Protein AF-U1NGB1-F1 (afdb_monomer_lite)

Structure (mmCIF, N/CA/C/O backbone):
data_AF-U1NGB1-F1
#
_entry.id   AF-U1NGB1-F1
#
loop_
_atom_site.group_PDB
_atom_site.id
_atom_site.type_symbol
_atom_site.label_atom_id
_atom_site.label_alt_id
_atom_site.label_comp_id
_atom_site.label_asym_id
_atom_site.label_entity_id
_atom_site.label_seq_id
_atom_site.pdbx_PDB_ins_code
_atom_site.Cartn_x
_atom_site.Cartn_y
_atom_site.Cartn_z
_atom_site.occupancy
_atom_site.B_iso_or_equiv
_atom_site.auth_seq_id
_atom_site.auth_comp_id
_atom_site.auth_asym_id
_atom_site.auth_atom_id
_atom_site.pdbx_PDB_model_num
ATOM 1 N N . MET A 1 1 ? 29.574 7.967 -11.515 1.00 38.31 1 MET A N 1
ATOM 2 C CA . MET A 1 1 ? 28.919 9.036 -10.738 1.00 38.31 1 MET A CA 1
ATOM 3 C C . MET A 1 1 ? 27.459 8.635 -10.589 1.00 38.31 1 MET A C 1
ATOM 5 O O . MET A 1 1 ? 26.659 8.988 -11.444 1.00 38.31 1 MET A O 1
ATOM 9 N N . SER A 1 2 ? 27.134 7.801 -9.599 1.00 55.50 2 SER A N 1
ATOM 10 C CA . SER A 1 2 ? 25.736 7.505 -9.272 1.00 55.50 2 SER A CA 1
ATOM 11 C C . SER A 1 2 ? 25.244 8.657 -8.413 1.00 55.50 2 SER A C 1
ATOM 13 O O . SER A 1 2 ? 25.681 8.802 -7.278 1.00 55.50 2 SER A O 1
ATOM 15 N N . GLN A 1 3 ? 24.439 9.538 -8.999 1.00 53.06 3 GLN A N 1
ATOM 16 C CA . GLN A 1 3 ? 23.742 10.569 -8.243 1.00 53.06 3 GLN A CA 1
ATOM 17 C C . GLN A 1 3 ? 22.617 9.857 -7.493 1.00 53.06 3 GLN A C 1
ATOM 19 O O . GLN A 1 3 ? 21.537 9.663 -8.046 1.00 53.06 3 GLN A O 1
ATOM 24 N N . GLU A 1 4 ? 22.885 9.417 -6.266 1.00 55.50 4 GLU A N 1
ATOM 25 C CA . GLU A 1 4 ? 21.820 9.181 -5.295 1.00 55.50 4 GLU A CA 1
ATOM 26 C C . GLU A 1 4 ? 21.116 10.533 -5.131 1.00 55.50 4 GLU A C 1
ATOM 28 O O . GLU A 1 4 ? 21.678 11.474 -4.569 1.00 55.50 4 GLU A O 1
ATOM 33 N N . GLN A 1 5 ? 19.948 10.684 -5.764 1.00 62.25 5 GLN A N 1
ATOM 34 C CA . GLN A 1 5 ? 19.123 11.871 -5.580 1.00 62.25 5 GLN A CA 1
ATOM 35 C C . GLN A 1 5 ? 18.822 11.958 -4.077 1.00 62.25 5 GLN A C 1
ATOM 37 O O . GLN A 1 5 ? 18.439 10.937 -3.493 1.00 62.25 5 GLN A O 1
ATOM 42 N N . PRO A 1 6 ? 19.027 13.115 -3.424 1.00 57.28 6 PRO A N 1
ATOM 43 C CA . PRO A 1 6 ? 18.578 13.277 -2.052 1.00 57.28 6 PRO A CA 1
ATOM 44 C C . PRO A 1 6 ? 17.083 12.959 -2.044 1.00 57.28 6 PRO A C 1
ATOM 46 O O . PRO A 1 6 ? 16.347 13.506 -2.861 1.00 57.28 6 PRO A O 1
ATOM 49 N N . ARG A 1 7 ? 16.648 12.032 -1.181 1.00 61.44 7 ARG A N 1
ATOM 50 C CA . ARG A 1 7 ? 15.220 11.881 -0.897 1.00 61.44 7 ARG A CA 1
ATOM 51 C C . ARG A 1 7 ? 14.778 13.248 -0.404 1.00 61.44 7 ARG A C 1
ATOM 53 O O . ARG A 1 7 ? 15.216 13.669 0.664 1.00 61.44 7 ARG A O 1
ATOM 60 N N . GLU A 1 8 ? 14.042 13.962 -1.245 1.00 58.09 8 GLU A N 1
ATOM 61 C CA . GLU A 1 8 ? 13.351 15.180 -0.860 1.00 58.09 8 GLU A CA 1
ATOM 62 C C . GLU A 1 8 ? 12.626 14.845 0.445 1.00 58.09 8 GLU A C 1
ATOM 64 O O . GLU A 1 8 ? 11.979 13.796 0.524 1.00 58.09 8 GLU A O 1
ATOM 69 N N . ASP A 1 9 ? 12.872 15.644 1.490 1.00 58.91 9 ASP A N 1
ATOM 70 C CA . ASP A 1 9 ? 12.182 15.543 2.777 1.00 58.91 9 ASP A CA 1
ATOM 71 C C . ASP A 1 9 ? 10.712 15.257 2.467 1.00 58.91 9 ASP A C 1
ATOM 73 O O . ASP A 1 9 ? 10.100 16.006 1.698 1.00 58.91 9 ASP A O 1
ATOM 77 N N . ALA A 1 10 ? 10.203 14.109 2.932 1.00 61.91 10 ALA A N 1
ATOM 78 C CA . ALA A 1 10 ? 8.843 13.696 2.618 1.00 61.91 10 ALA A CA 1
ATOM 79 C C . ALA A 1 10 ? 7.922 14.891 2.904 1.00 61.91 10 ALA A C 1
ATOM 81 O O . ALA A 1 10 ? 8.101 15.528 3.947 1.00 61.91 10 ALA A O 1
ATOM 82 N N . PRO A 1 11 ? 7.016 15.257 1.976 1.00 66.56 11 PRO A N 1
ATOM 83 C CA . PRO A 1 11 ? 6.195 16.450 2.145 1.00 66.56 11 PRO A CA 1
ATOM 84 C C . PRO A 1 11 ? 5.541 16.417 3.529 1.00 66.56 11 PRO A C 1
ATOM 86 O O . PRO A 1 11 ? 5.124 15.349 3.972 1.00 66.56 11 PRO A O 1
ATOM 89 N N . GLU A 1 12 ? 5.455 17.564 4.213 1.00 68.44 12 GLU A N 1
ATOM 90 C CA . GLU A 1 12 ? 4.875 17.643 5.569 1.00 68.44 12 GLU A CA 1
ATOM 91 C C . GLU A 1 12 ? 3.431 17.095 5.621 1.00 68.44 12 GLU A C 1
ATOM 93 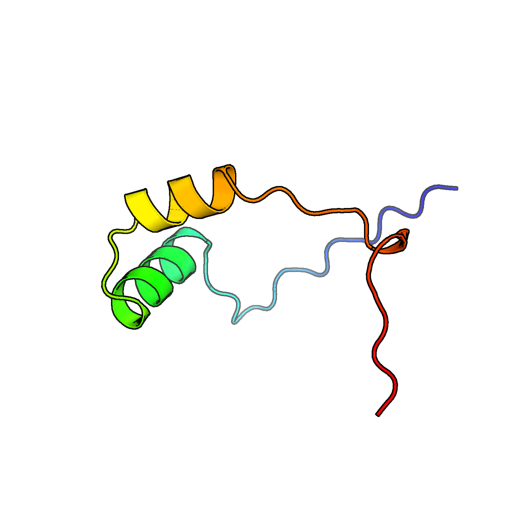O O . GLU A 1 12 ? 2.967 16.680 6.679 1.00 68.44 12 GLU A O 1
ATOM 98 N N . ASP A 1 13 ? 2.759 17.033 4.465 1.00 79.25 13 ASP A N 1
ATOM 99 C CA . ASP A 1 13 ? 1.417 16.474 4.256 1.00 79.25 13 ASP A CA 1
ATOM 100 C C . ASP A 1 13 ? 1.406 15.008 3.754 1.00 79.25 13 ASP A C 1
ATOM 102 O O . ASP A 1 13 ? 0.374 14.503 3.309 1.00 79.25 13 ASP A O 1
ATOM 106 N N . GLY A 1 14 ? 2.549 14.320 3.742 1.00 84.50 14 GLY A N 1
ATOM 107 C CA . GLY A 1 14 ? 2.650 12.922 3.324 1.00 84.50 14 GLY A CA 1
ATOM 108 C C . GLY A 1 14 ? 2.040 11.973 4.356 1.00 84.50 14 GLY A C 1
ATOM 109 O O . GLY A 1 14 ? 2.329 12.076 5.546 1.00 84.50 14 GLY A O 1
ATOM 110 N N . ILE A 1 15 ? 1.234 11.015 3.899 1.00 91.75 15 ILE A N 1
ATOM 111 C CA . ILE A 1 15 ? 0.704 9.952 4.761 1.00 91.75 15 ILE A CA 1
ATOM 112 C C . ILE A 1 15 ? 1.724 8.826 4.943 1.00 91.75 15 ILE A C 1
ATOM 114 O O . ILE A 1 15 ? 2.573 8.575 4.080 1.00 91.75 15 ILE A O 1
ATOM 118 N N . SE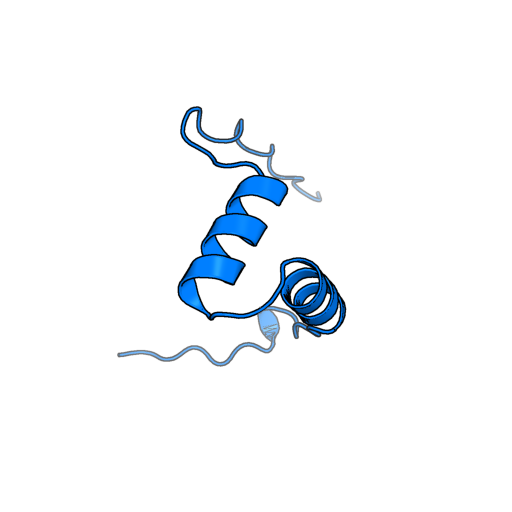R A 1 16 ? 1.640 8.141 6.081 1.00 92.12 16 SER A N 1
ATOM 119 C CA . SER A 1 16 ? 2.460 6.952 6.339 1.00 92.12 16 SER A CA 1
ATOM 120 C C . SER A 1 16 ? 2.052 5.774 5.444 1.00 92.12 16 SER A C 1
ATOM 122 O O . SER A 1 16 ? 0.967 5.765 4.868 1.00 92.12 16 SER A O 1
ATOM 124 N N . MET A 1 17 ? 2.915 4.759 5.329 1.00 93.56 17 MET A N 1
ATOM 125 C CA . MET A 1 17 ? 2.572 3.537 4.587 1.00 93.56 17 MET A CA 1
ATOM 126 C C . MET A 1 17 ? 1.417 2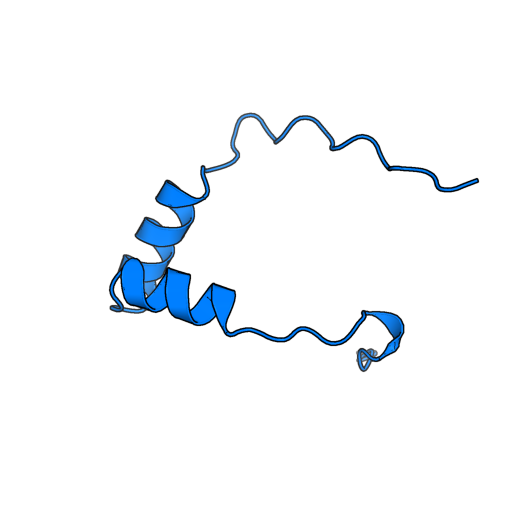.784 5.245 1.00 93.56 17 MET A C 1
ATOM 128 O O . MET A 1 17 ? 0.533 2.318 4.538 1.00 93.56 17 MET A O 1
ATOM 132 N N . ASP A 1 18 ? 1.385 2.726 6.577 1.00 94.88 18 ASP A N 1
ATOM 133 C CA . ASP A 1 18 ? 0.273 2.129 7.318 1.00 94.88 18 ASP A CA 1
ATOM 134 C C . ASP A 1 18 ? -1.050 2.852 7.010 1.00 94.88 18 ASP A C 1
ATOM 136 O O . ASP A 1 18 ? -2.046 2.220 6.671 1.00 94.88 18 ASP A O 1
ATOM 140 N N . GLU A 1 19 ? -1.038 4.187 7.028 1.00 95.75 19 GLU A N 1
ATOM 141 C CA . GLU A 1 19 ? -2.210 5.008 6.696 1.00 95.75 19 GLU A CA 1
ATOM 142 C C . GLU A 1 19 ? -2.637 4.847 5.228 1.00 95.75 19 GLU A C 1
ATOM 144 O O . GLU A 1 19 ? -3.827 4.752 4.934 1.00 95.75 19 GLU A O 1
ATOM 149 N N . LEU A 1 20 ? -1.684 4.755 4.295 1.00 96.06 20 LEU A N 1
ATOM 150 C CA . LEU A 1 20 ? -1.983 4.456 2.894 1.00 96.06 20 LEU A CA 1
ATOM 151 C C . LEU A 1 20 ? -2.653 3.082 2.746 1.00 96.06 20 LEU A C 1
ATOM 153 O O . LEU A 1 20 ? -3.643 2.969 2.023 1.00 96.06 20 LEU A O 1
ATOM 157 N N . THR A 1 21 ? -2.148 2.053 3.432 1.00 97.19 21 THR A N 1
ATOM 158 C CA . THR A 1 21 ? -2.735 0.706 3.417 1.00 97.19 21 THR A CA 1
ATOM 159 C C . THR A 1 21 ? -4.170 0.722 3.945 1.00 97.19 21 THR A C 1
ATOM 161 O O . THR A 1 21 ? -5.044 0.100 3.341 1.00 97.19 21 THR A O 1
ATOM 164 N N . GLU A 1 22 ? -4.446 1.466 5.020 1.00 97.44 22 GLU A N 1
ATOM 165 C CA . GLU A 1 22 ? -5.806 1.620 5.555 1.00 97.44 22 GLU A CA 1
ATOM 166 C C . GLU A 1 22 ? -6.751 2.309 4.558 1.00 97.44 22 GLU A C 1
ATOM 168 O O . GLU A 1 22 ? -7.874 1.842 4.351 1.00 97.44 22 GLU A O 1
ATOM 173 N N . VAL A 1 23 ? -6.298 3.379 3.893 1.00 97.31 23 VAL A N 1
ATOM 174 C CA . VAL A 1 23 ? -7.094 4.074 2.865 1.00 97.31 23 VAL A CA 1
ATOM 175 C C . VAL A 1 23 ? -7.396 3.157 1.677 1.00 97.31 23 VAL A C 1
ATOM 177 O O . VAL A 1 23 ? -8.513 3.170 1.158 1.00 97.31 23 VAL A O 1
ATOM 180 N N . LEU A 1 24 ? -6.422 2.353 1.240 1.00 97.25 24 LEU A N 1
ATOM 181 C CA . LEU A 1 24 ? -6.616 1.402 0.144 1.00 97.25 24 LEU A CA 1
ATOM 182 C C . LEU A 1 24 ? -7.598 0.294 0.527 1.00 97.25 24 LEU A C 1
ATOM 184 O O . LEU A 1 24 ? -8.507 0.019 -0.250 1.00 97.25 24 LEU A O 1
ATOM 188 N N . ALA A 1 25 ? -7.462 -0.279 1.724 1.00 98.12 25 ALA A N 1
ATOM 189 C CA . ALA A 1 25 ? -8.371 -1.298 2.242 1.00 98.12 25 ALA A CA 1
ATOM 190 C C . ALA A 1 25 ? -9.833 -0.812 2.264 1.00 98.12 25 ALA A C 1
ATOM 192 O O . ALA A 1 25 ? -10.732 -1.519 1.805 1.00 98.12 25 ALA A O 1
ATOM 193 N N . ASP A 1 26 ? -10.083 0.422 2.720 1.00 98.06 26 ASP A N 1
ATOM 194 C CA . ASP A 1 26 ? -11.428 1.019 2.687 1.00 98.06 26 ASP A CA 1
ATOM 195 C C . ASP A 1 26 ? -11.937 1.225 1.248 1.00 98.06 26 ASP A C 1
ATOM 197 O O . ASP A 1 26 ? -13.076 0.877 0.926 1.00 98.06 26 ASP A O 1
ATOM 201 N N . ALA A 1 27 ? -11.080 1.732 0.356 1.00 98.19 27 ALA A N 1
ATOM 202 C CA . ALA A 1 27 ? -11.449 2.041 -1.025 1.00 98.19 27 ALA A CA 1
ATOM 203 C C . ALA A 1 27 ? -11.708 0.796 -1.892 1.00 98.19 27 ALA A C 1
ATOM 205 O O . ALA A 1 27 ? -12.564 0.839 -2.783 1.00 98.19 27 ALA A O 1
ATOM 206 N N . THR A 1 28 ? -10.972 -0.297 -1.667 1.00 96.62 28 THR A N 1
ATOM 207 C CA . THR A 1 28 ? -11.100 -1.544 -2.441 1.00 96.62 28 THR A CA 1
ATOM 208 C C . THR A 1 28 ? -11.998 -2.580 -1.765 1.00 96.62 28 THR A C 1
ATOM 210 O O . THR A 1 28 ? -12.499 -3.482 -2.441 1.00 96.62 28 THR A O 1
ATOM 213 N N . GLY A 1 29 ? -12.264 -2.435 -0.462 1.00 97.81 29 GLY A N 1
ATOM 214 C CA . GLY A 1 29 ? -12.993 -3.413 0.348 1.00 97.81 29 GLY A CA 1
ATOM 215 C C . GLY A 1 29 ? -12.168 -4.653 0.716 1.00 97.81 29 GLY A C 1
ATOM 216 O O . GLY A 1 29 ? -12.747 -5.658 1.135 1.00 97.81 29 GLY A O 1
ATOM 217 N N . GLU A 1 30 ? -10.850 -4.599 0.530 1.00 97.50 30 GLU A N 1
ATOM 218 C CA . GLU A 1 30 ? -9.890 -5.650 0.891 1.00 97.50 30 GLU A CA 1
ATOM 219 C C . GLU A 1 30 ? -9.357 -5.439 2.313 1.00 97.50 30 GLU A C 1
ATOM 221 O O . GLU A 1 30 ? -9.517 -4.366 2.900 1.00 97.50 30 GLU A O 1
ATOM 226 N N . THR A 1 31 ? -8.713 -6.451 2.901 1.00 98.12 31 THR A N 1
ATOM 227 C CA . THR A 1 31 ? -8.026 -6.251 4.186 1.00 98.12 31 THR A CA 1
ATOM 228 C C . THR A 1 31 ? -6.635 -5.635 3.995 1.00 98.12 31 THR A C 1
ATOM 230 O O . THR A 1 31 ? -5.992 -5.866 2.967 1.00 98.12 31 THR A O 1
ATOM 233 N N . PRO A 1 32 ? -6.096 -4.925 5.005 1.00 97.62 32 PRO A N 1
ATOM 234 C CA . PRO A 1 32 ? -4.707 -4.459 4.985 1.00 97.62 32 PRO A CA 1
ATOM 235 C C . PRO A 1 32 ? -3.691 -5.563 4.639 1.00 97.62 32 PRO A C 1
ATOM 237 O O . PRO A 1 32 ? -2.786 -5.357 3.838 1.00 97.62 32 PRO A O 1
ATOM 240 N N . GLU A 1 33 ? -3.882 -6.778 5.163 1.00 97.44 33 GLU A N 1
ATOM 241 C CA . GLU A 1 33 ? 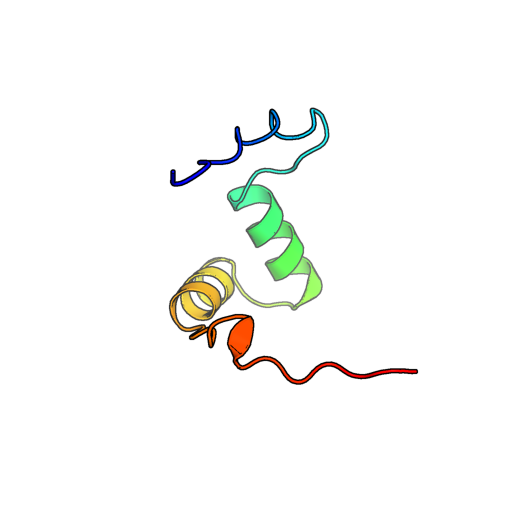-2.992 -7.924 4.912 1.00 97.44 33 GLU A CA 1
ATOM 242 C C . GLU A 1 33 ? -3.125 -8.500 3.491 1.00 97.44 33 GLU A C 1
ATOM 244 O O . GLU A 1 33 ? -2.228 -9.192 3.000 1.00 97.44 33 GLU A O 1
ATOM 249 N N . GLU A 1 34 ? -4.264 -8.301 2.827 1.00 97.88 34 GLU A N 1
ATOM 250 C CA . GLU A 1 34 ? -4.428 -8.629 1.409 1.00 97.88 34 GLU A CA 1
ATOM 251 C C . GLU A 1 34 ? -3.688 -7.611 0.535 1.00 97.88 34 GLU A C 1
ATOM 253 O O . GLU A 1 34 ? -2.962 -8.025 -0.371 1.00 97.88 34 GLU A O 1
ATOM 258 N N . ILE A 1 35 ? -3.771 -6.320 0.877 1.00 97.38 35 ILE A N 1
ATOM 259 C CA . ILE A 1 35 ? -3.041 -5.236 0.204 1.00 97.38 35 ILE A CA 1
ATOM 260 C C . ILE A 1 35 ? -1.526 -5.420 0.330 1.00 97.38 35 ILE A C 1
ATOM 262 O O . ILE A 1 35 ? -0.830 -5.416 -0.685 1.00 97.38 35 ILE A O 1
ATOM 266 N N . GLU A 1 36 ? -1.002 -5.629 1.541 1.00 96.25 36 GLU A N 1
ATOM 267 C CA . GLU A 1 36 ? 0.443 -5.804 1.765 1.00 96.25 36 GLU A CA 1
ATOM 268 C C . GLU A 1 36 ? 0.998 -7.003 0.993 1.00 96.25 36 GLU A C 1
ATOM 270 O O . GLU A 1 36 ? 2.017 -6.908 0.308 1.00 96.25 36 GLU A O 1
ATOM 275 N N . ARG A 1 37 ? 0.284 -8.130 1.037 1.00 96.56 37 ARG A N 1
ATOM 276 C CA . ARG A 1 37 ? 0.652 -9.335 0.287 1.00 96.56 37 ARG A CA 1
ATOM 277 C C . ARG A 1 37 ? 0.586 -9.115 -1.220 1.00 96.56 37 ARG A C 1
ATOM 279 O O . ARG A 1 37 ? 1.418 -9.647 -1.948 1.00 96.56 37 ARG A O 1
ATOM 286 N N . GLY A 1 38 ? -0.415 -8.370 -1.688 1.00 94.88 38 GLY A N 1
ATOM 287 C CA . GLY A 1 38 ? -0.534 -7.971 -3.084 1.00 94.88 38 GLY A CA 1
ATOM 288 C C . GLY A 1 38 ? 0.659 -7.125 -3.513 1.00 94.88 38 GLY A C 1
ATOM 289 O O . GLY A 1 38 ? 1.286 -7.438 -4.519 1.00 94.88 38 GLY A O 1
ATOM 290 N N . ALA A 1 39 ? 1.024 -6.123 -2.712 1.00 94.00 39 ALA A N 1
ATOM 291 C CA . ALA A 1 39 ? 2.174 -5.262 -2.959 1.00 94.00 39 ALA A CA 1
ATOM 292 C C . ALA A 1 39 ? 3.493 -6.048 -3.011 1.00 94.00 39 ALA A C 1
ATOM 294 O O . ALA A 1 39 ? 4.302 -5.815 -3.904 1.00 94.00 39 ALA A O 1
ATOM 295 N N . GLU A 1 40 ? 3.692 -7.013 -2.109 1.00 93.94 40 GLU A N 1
ATOM 296 C CA . GLU A 1 40 ? 4.885 -7.872 -2.101 1.00 93.94 40 GLU A CA 1
ATOM 297 C C . GLU A 1 40 ? 4.935 -8.830 -3.307 1.00 93.94 40 GLU A C 1
ATOM 299 O O . GLU A 1 40 ? 6.012 -9.223 -3.752 1.00 93.94 40 GLU A O 1
ATOM 304 N N . ALA A 1 41 ? 3.774 -9.191 -3.862 1.00 95.69 41 ALA A N 1
ATOM 305 C CA . ALA A 1 41 ? 3.661 -10.046 -5.041 1.00 95.69 41 ALA A CA 1
ATOM 306 C C . ALA A 1 41 ? 3.784 -9.291 -6.379 1.00 95.69 41 ALA A C 1
ATOM 308 O O . ALA A 1 41 ? 3.876 -9.945 -7.423 1.00 95.69 41 ALA A O 1
ATOM 309 N N . LEU A 1 42 ? 3.758 -7.952 -6.380 1.00 92.31 42 LEU A N 1
ATOM 310 C CA . LEU A 1 42 ? 3.901 -7.157 -7.599 1.00 92.31 42 LEU A CA 1
ATOM 311 C C . LEU A 1 42 ? 5.346 -7.205 -8.102 1.00 92.31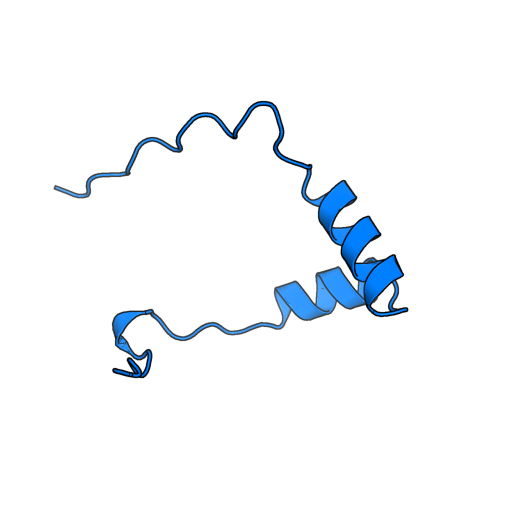 42 LEU A C 1
ATOM 313 O O . LEU A 1 42 ? 6.269 -6.724 -7.448 1.00 92.31 42 LEU A O 1
ATOM 317 N N . ASP A 1 43 ? 5.514 -7.747 -9.304 1.00 90.19 43 ASP A N 1
ATOM 318 C CA . ASP A 1 43 ? 6.772 -7.720 -10.042 1.00 90.19 43 ASP A CA 1
ATOM 319 C C . ASP A 1 43 ? 6.712 -6.587 -11.070 1.00 90.19 43 ASP A C 1
ATOM 321 O O . ASP A 1 43 ? 5.839 -6.570 -11.942 1.00 90.19 43 ASP A O 1
ATOM 325 N N . PHE A 1 44 ? 7.593 -5.598 -10.920 1.00 86.69 44 PHE A N 1
ATOM 326 C CA . PHE A 1 44 ? 7.644 -4.433 -11.795 1.00 86.69 44 PHE A CA 1
ATOM 327 C C . PHE A 1 44 ? 8.841 -4.543 -12.730 1.00 86.69 44 PHE A C 1
ATOM 329 O O . PHE A 1 44 ? 9.993 -4.474 -12.291 1.00 86.69 44 PHE A O 1
ATOM 336 N N . ASP A 1 45 ? 8.560 -4.629 -14.029 1.00 91.62 45 ASP A N 1
ATOM 337 C CA . ASP A 1 45 ? 9.587 -4.491 -15.053 1.00 91.62 45 ASP A CA 1
ATOM 338 C C . ASP A 1 45 ? 10.271 -3.115 -14.946 1.00 91.62 45 ASP A C 1
ATOM 340 O O . ASP A 1 45 ? 9.650 -2.114 -14.552 1.00 91.62 45 ASP A O 1
ATOM 344 N N . PRO A 1 46 ? 11.566 -3.019 -15.289 1.00 90.81 46 PRO A N 1
ATOM 345 C CA . PRO A 1 46 ? 12.278 -1.757 -15.214 1.00 90.81 46 PRO A CA 1
ATOM 346 C C . PRO A 1 46 ? 11.650 -0.714 -16.156 1.00 90.81 46 PRO A C 1
ATOM 348 O O . PRO A 1 46 ? 11.183 -1.057 -17.243 1.00 90.81 46 PRO A O 1
ATOM 351 N N . PRO A 1 47 ? 11.731 0.593 -15.832 1.00 88.50 47 PRO A N 1
ATOM 352 C CA . PRO A 1 47 ? 11.152 1.648 -16.669 1.00 88.50 47 PRO A CA 1
ATOM 353 C C . PRO A 1 47 ? 11.640 1.654 -18.125 1.00 88.50 47 PRO A C 1
ATOM 355 O O . PRO A 1 47 ? 10.940 2.141 -19.005 1.00 88.50 47 PRO A O 1
ATOM 358 N N . SER A 1 48 ? 12.833 1.113 -18.400 1.00 90.75 48 SER A N 1
ATOM 359 C CA . SER A 1 48 ? 13.369 0.955 -19.759 1.00 90.75 48 SER A CA 1
ATOM 360 C C . SER A 1 48 ? 12.552 0.013 -20.646 1.00 90.75 48 SER A C 1
ATOM 362 O O . SER A 1 48 ? 12.678 0.078 -21.866 1.00 90.75 48 SER A O 1
ATOM 364 N N . GLU A 1 49 ? 11.761 -0.869 -20.040 1.00 90.69 49 GLU A N 1
ATOM 365 C CA . GLU A 1 49 ? 10.893 -1.839 -20.713 1.00 90.69 49 GLU A CA 1
ATOM 366 C C . GLU A 1 49 ? 9.428 -1.370 -20.747 1.00 90.69 49 GLU A C 1
ATOM 368 O O . GLU A 1 49 ? 8.576 -2.015 -21.357 1.00 90.69 49 GLU A O 1
ATOM 373 N N . ALA A 1 50 ? 9.127 -0.209 -20.154 1.00 90.94 50 ALA A N 1
ATOM 374 C CA . ALA A 1 50 ? 7.793 0.369 -20.186 1.00 90.94 50 ALA A CA 1
ATOM 375 C C . ALA A 1 50 ? 7.409 0.817 -21.607 1.00 90.94 50 ALA A C 1
ATOM 377 O O . ALA A 1 50 ? 8.193 1.430 -22.336 1.00 90.94 50 ALA A O 1
ATOM 378 N N . THR A 1 51 ? 6.159 0.561 -21.994 1.00 90.94 51 THR A N 1
ATOM 379 C CA . THR A 1 51 ? 5.596 1.104 -23.237 1.00 90.94 51 THR A CA 1
ATOM 380 C C . THR A 1 51 ? 5.153 2.547 -23.003 1.00 90.94 51 THR A C 1
ATOM 382 O O . THR A 1 51 ? 4.244 2.792 -22.213 1.00 90.94 51 THR A O 1
ATOM 385 N N . VAL A 1 52 ? 5.777 3.502 -23.696 1.00 90.00 52 VAL A N 1
ATOM 386 C CA . VAL A 1 52 ? 5.362 4.913 -23.675 1.00 90.00 52 VAL A CA 1
ATOM 387 C C . VAL A 1 52 ? 4.190 5.103 -24.636 1.00 90.00 52 VAL A C 1
ATOM 389 O O . VAL A 1 52 ? 4.291 4.756 -25.813 1.00 90.00 52 VAL A O 1
ATOM 392 N N . LEU A 1 53 ? 3.079 5.639 -24.131 1.00 90.81 53 LEU A N 1
ATOM 393 C CA . LEU A 1 53 ? 1.929 6.039 -24.936 1.00 90.81 53 LEU A CA 1
ATOM 394 C C . LEU A 1 53 ? 2.024 7.544 -25.214 1.00 90.81 53 LEU A C 1
ATOM 396 O O . LEU A 1 53 ? 1.873 8.338 -24.289 1.00 90.81 53 LEU A O 1
ATOM 400 N N . ASP A 1 54 ? 2.280 7.918 -26.467 1.00 85.81 54 ASP A N 1
ATOM 401 C CA . ASP A 1 54 ? 2.080 9.290 -26.950 1.00 85.81 54 ASP A CA 1
ATOM 402 C C . ASP A 1 54 ? 0.592 9.493 -27.290 1.00 85.81 54 ASP A C 1
ATOM 404 O O . ASP A 1 54 ? -0.029 8.619 -27.908 1.00 85.81 54 ASP A O 1
ATOM 408 N N . GLU A 1 55 ? 0.030 10.620 -26.843 1.00 79.06 55 GLU A N 1
ATOM 409 C CA . GLU A 1 55 ? -1.380 11.021 -27.013 1.00 79.06 55 GLU A CA 1
ATOM 410 C C . GLU A 1 55 ? -1.727 11.560 -28.411 1.00 79.06 55 GLU A C 1
ATOM 412 O O . GLU A 1 55 ? -0.891 12.257 -29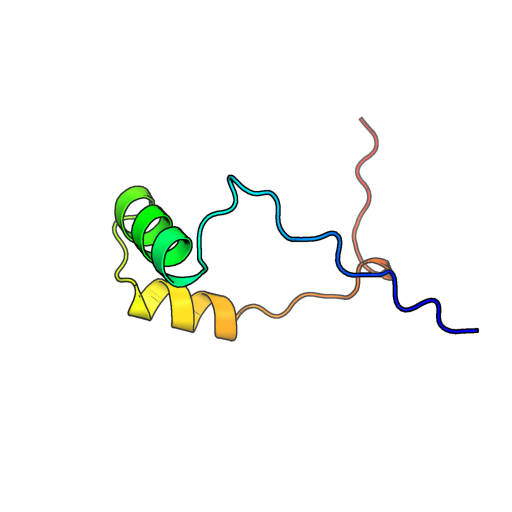.034 1.00 79.06 55 GLU A O 1
#

pLDDT: mean 85.63, std 15.53, range [38.31, 98.19]

Foldseek 3Di:
DPPPDPPDPQPPPDDDPQVVLVVVCVVVVHHSVVVVVVVVPDDDDDPVPDDDDDD

Secondary structure (DSSP, 8-state):
-----------TTPPPHHHHHHHHHHHHS--HHHHHHHHHH-----GGGPPP---

Radius of gyration: 15.86 Å; chains: 1; bounding box: 42×28×34 Å

Sequence (55 aa):
MSQEQPREDAPEDGISMDELTEVLADATGETPEEIERGAEALDFDPPSEATVLDE